Protein AF-A0A3P8H1A2-F1 (afdb_monomer)

Radius of gyration: 21.16 Å; Cα contacts (8 Å, |Δi|>4): 107; chains: 1; bounding box: 52×28×57 Å

Nearest PDB structures (foldseek):
  2pft-assembly1_A  TM=5.440E-01  e=2.231E-04  Mus musculus
  8e0n-assembly1_A  TM=2.131E-01  e=7.818E-01  synthetic construct
  1zs3-assembly1_H  TM=2.495E-01  e=2.073E+00  Lactococcus lactis

Mean predicted aligned error: 8.75 Å

Solvent-accessible surface area (backbone atoms only — not comparable to full-atom values): 9117 Å² total; per-residue (Å²): 132,59,71,65,59,54,54,58,67,44,42,63,60,49,49,53,49,50,74,71,37,37,89,88,39,55,69,63,40,51,54,49,52,51,48,46,51,54,51,42,54,51,34,63,76,66,71,48,64,66,69,58,49,55,49,44,50,53,50,48,55,52,38,51,54,39,50,53,50,49,48,52,51,48,49,61,71,32,56,69,58,54,56,60,71,58,52,51,52,50,62,66,63,70,52,96,68,64,93,80,55,58,66,62,56,59,52,70,70,43,79,51,46,69,68,55,54,50,51,50,51,50,54,40,54,51,35,58,68,41,41,93,85,34,78,80,29,56,64,24,52,50,51,51,52,51,51,52,54,50,53,54,50,32,56,48,57,31,73,74,111

Sequence (161 aa):
MSQIQAYRKTASEVESLIEQGPSQSLEGYLKVMERIQKAFVFFREHNVEEVELIRLQSLYDLGLKNLNREFEAILKQTFRPINMEHLLKLADSDRPQNDSAQDDNLRALEDASDHSLNNLQFIMEWMQQSRAFDPNSEGSRNCLVRYHDYRRDVVRQTLAK

Structure (mmCIF, N/CA/C/O backbone):
data_AF-A0A3P8H1A2-F1
#
_entry.id   AF-A0A3P8H1A2-F1
#
loop_
_atom_site.group_PDB
_atom_site.id
_atom_site.type_symbol
_atom_site.label_atom_id
_atom_site.label_alt_id
_atom_site.label_comp_id
_atom_site.label_asym_id
_atom_site.label_entity_id
_atom_site.label_seq_id
_atom_site.pdbx_PDB_ins_code
_atom_site.Cartn_x
_atom_site.Cartn_y
_atom_site.Cartn_z
_atom_site.occupancy
_atom_site.B_iso_or_equiv
_atom_site.auth_seq_id
_atom_site.auth_comp_id
_atom_site.auth_asym_id
_atom_site.auth_atom_id
_atom_site.pdbx_PDB_model_num
ATOM 1 N N . MET A 1 1 ? -18.376 15.944 25.559 1.00 49.72 1 MET A N 1
ATOM 2 C CA . MET A 1 1 ? -18.657 14.799 24.662 1.00 49.72 1 MET A CA 1
ATOM 3 C C . MET A 1 1 ? -17.704 13.676 25.022 1.00 49.72 1 MET A C 1
ATOM 5 O O . MET A 1 1 ? -16.527 13.969 25.192 1.00 49.72 1 MET A O 1
ATOM 9 N N . SER A 1 2 ? -18.181 12.440 25.209 1.00 68.19 2 SER A N 1
ATOM 10 C CA . SER A 1 2 ? -17.274 11.323 25.513 1.00 68.19 2 SER A CA 1
ATOM 11 C C . SER A 1 2 ? -16.444 10.974 24.271 1.00 68.19 2 SER A C 1
ATOM 13 O O . SER A 1 2 ? -16.939 11.077 23.147 1.00 68.19 2 SER A O 1
ATOM 15 N N . GLN A 1 3 ? -15.184 10.563 24.452 1.00 60.56 3 GLN A N 1
ATOM 16 C CA . GLN A 1 3 ? -14.322 10.125 23.342 1.00 60.56 3 GLN A CA 1
ATOM 17 C C . GLN A 1 3 ? -14.976 8.993 22.527 1.00 60.56 3 GLN A C 1
ATOM 19 O O . GLN A 1 3 ? -14.841 8.954 21.310 1.00 60.56 3 GLN A O 1
ATOM 24 N N . ILE A 1 4 ? -15.789 8.148 23.171 1.00 59.06 4 ILE A N 1
ATOM 25 C CA . ILE A 1 4 ? -16.561 7.065 22.541 1.00 59.06 4 ILE A CA 1
ATOM 26 C C . ILE A 1 4 ? -17.573 7.606 21.514 1.00 59.06 4 ILE A C 1
ATOM 28 O O . ILE A 1 4 ? -17.656 7.087 20.403 1.00 59.06 4 ILE A O 1
ATOM 32 N N . GLN A 1 5 ? -18.310 8.678 21.834 1.00 56.50 5 GLN A N 1
ATOM 33 C CA . GLN A 1 5 ? -19.245 9.301 20.882 1.00 56.50 5 GLN A CA 1
ATOM 34 C C . GLN A 1 5 ? -18.522 9.945 19.692 1.00 56.50 5 GLN A C 1
ATOM 36 O O . GLN A 1 5 ? -19.028 9.892 18.571 1.00 56.50 5 GLN A O 1
ATOM 41 N N . ALA A 1 6 ? -17.330 10.511 19.909 1.00 60.66 6 ALA A N 1
ATOM 42 C CA . ALA A 1 6 ? -16.504 11.033 18.823 1.00 60.66 6 ALA A CA 1
ATOM 43 C C . ALA A 1 6 ? -16.025 9.904 17.891 1.00 60.66 6 ALA A C 1
ATOM 45 O O . ALA A 1 6 ? -16.164 10.024 16.674 1.00 60.66 6 ALA A O 1
ATOM 46 N N . TYR A 1 7 ? -15.559 8.775 18.439 1.00 63.25 7 TYR A N 1
ATOM 47 C CA . TYR A 1 7 ? -15.168 7.608 17.638 1.00 63.25 7 TYR A CA 1
ATOM 48 C C . TYR A 1 7 ? -16.344 7.012 16.852 1.00 63.25 7 TYR A C 1
ATOM 50 O O . TYR A 1 7 ? -16.191 6.721 15.668 1.00 63.25 7 TYR A O 1
ATOM 58 N N . ARG A 1 8 ? -17.540 6.924 17.454 1.00 63.03 8 ARG A N 1
ATOM 59 C CA . ARG A 1 8 ? -18.751 6.448 16.761 1.00 63.03 8 ARG A CA 1
ATOM 60 C C . ARG A 1 8 ? -19.218 7.387 15.648 1.00 63.03 8 ARG A C 1
ATOM 62 O O . ARG A 1 8 ? -19.582 6.910 14.584 1.00 63.03 8 ARG A O 1
ATOM 69 N N . LYS A 1 9 ? -19.166 8.711 15.833 1.00 58.62 9 LYS A N 1
ATOM 70 C CA . LYS A 1 9 ? -19.532 9.662 14.763 1.00 58.62 9 LYS A CA 1
ATOM 71 C C . LYS A 1 9 ? -18.539 9.628 13.597 1.00 58.62 9 LYS A C 1
ATOM 73 O O . LYS A 1 9 ? -18.935 9.800 12.452 1.00 58.62 9 LYS A O 1
ATOM 78 N N . THR A 1 10 ? -17.272 9.342 13.888 1.00 64.50 10 THR A N 1
ATOM 79 C CA . THR A 1 10 ? -16.239 9.192 12.857 1.00 64.50 10 THR A CA 1
ATOM 80 C C . THR A 1 10 ? -16.318 7.841 12.128 1.00 64.50 10 THR A C 1
ATOM 82 O O . THR A 1 10 ? -15.725 7.679 11.069 1.00 64.50 10 THR A O 1
ATOM 85 N N . ALA A 1 11 ? -17.047 6.860 12.665 1.00 68.94 11 ALA A N 1
ATOM 86 C CA . ALA A 1 11 ? -17.106 5.508 12.117 1.00 68.94 11 ALA A CA 1
ATOM 87 C C . ALA A 1 11 ? -17.554 5.469 10.649 1.00 68.94 11 ALA A C 1
ATOM 89 O O . ALA A 1 11 ? -16.895 4.826 9.845 1.00 68.94 11 ALA A O 1
ATOM 90 N N . SER A 1 12 ? -18.621 6.192 10.298 1.00 70.44 12 SER A N 1
ATOM 91 C CA . SER A 1 12 ? -19.167 6.191 8.933 1.00 70.44 12 SER A CA 1
ATOM 92 C C . SER A 1 12 ? -18.240 6.880 7.923 1.00 70.44 12 SER A C 1
ATOM 94 O O . SER A 1 12 ? -18.097 6.417 6.795 1.00 70.44 12 SER A O 1
ATOM 96 N N . GLU A 1 13 ? -17.560 7.956 8.331 1.00 76.81 13 GLU A N 1
ATOM 97 C CA . GLU A 1 13 ? -16.556 8.623 7.491 1.00 76.81 13 GLU A CA 1
ATOM 98 C C . GLU A 1 13 ? -15.331 7.727 7.272 1.00 76.81 13 GLU A C 1
ATOM 100 O O . GLU A 1 13 ? -14.811 7.640 6.162 1.00 76.81 13 GLU A O 1
ATOM 105 N N . VAL A 1 14 ? -14.890 7.032 8.325 1.00 81.69 14 VAL A N 1
ATOM 106 C CA . VAL A 1 14 ? -13.779 6.074 8.267 1.00 81.69 14 VAL A CA 1
ATOM 107 C C . VAL A 1 14 ? -14.124 4.899 7.356 1.00 81.69 14 VAL A C 1
ATOM 109 O O . VAL A 1 14 ? -13.316 4.552 6.504 1.00 81.69 14 VAL A O 1
ATOM 112 N N . GLU A 1 15 ? -15.318 4.323 7.491 1.00 84.50 15 GLU A N 1
ATOM 113 C CA . GLU A 1 15 ? -15.804 3.233 6.635 1.00 84.50 15 GLU A CA 1
ATOM 114 C C . GLU A 1 15 ? -15.810 3.641 5.161 1.00 84.50 15 GLU A C 1
ATOM 116 O O . GLU A 1 15 ? -15.185 2.973 4.339 1.00 84.50 15 GLU A O 1
ATOM 121 N N . SER A 1 16 ? -16.407 4.794 4.846 1.00 86.31 16 SER A N 1
ATOM 122 C CA . SER A 1 16 ? -16.459 5.319 3.478 1.00 86.31 16 SER A CA 1
ATOM 123 C C . SER A 1 16 ? -15.064 5.530 2.876 1.00 86.31 16 SER A C 1
ATOM 125 O O . SER A 1 16 ? -14.822 5.169 1.725 1.00 86.31 16 SER A O 1
ATOM 127 N N . LEU A 1 17 ? -14.111 6.063 3.648 1.00 88.56 17 LEU A N 1
ATOM 128 C CA . LEU A 1 17 ? -12.734 6.258 3.177 1.00 88.56 17 LEU A CA 1
ATOM 129 C C . LEU A 1 17 ? -11.989 4.931 2.972 1.00 88.56 17 LEU A C 1
ATOM 131 O O . LEU A 1 17 ? -11.236 4.802 2.007 1.00 88.56 17 LEU A O 1
ATOM 135 N N . ILE A 1 18 ? -12.209 3.936 3.838 1.00 92.38 18 ILE A N 1
ATOM 136 C CA . ILE A 1 18 ? -11.632 2.595 3.666 1.00 92.38 18 ILE A CA 1
ATOM 137 C C . ILE A 1 18 ? -12.183 1.924 2.404 1.00 92.38 18 ILE A C 1
ATOM 139 O O . ILE A 1 18 ? -11.414 1.329 1.650 1.00 92.38 18 ILE A O 1
ATOM 143 N N . GLU A 1 19 ? -13.482 2.057 2.131 1.00 89.69 19 GLU A N 1
ATOM 144 C CA . GLU A 1 19 ? -14.123 1.510 0.930 1.00 89.69 19 GLU A CA 1
ATOM 145 C C . GLU A 1 19 ? -13.637 2.173 -0.366 1.00 89.69 19 GLU A C 1
ATOM 147 O O . GLU A 1 19 ? -13.436 1.482 -1.366 1.00 89.69 19 GLU A O 1
ATOM 152 N N . GLN A 1 20 ? -13.399 3.489 -0.348 1.00 90.81 20 GLN A N 1
ATOM 153 C CA . GLN A 1 20 ? -12.874 4.239 -1.498 1.00 90.81 20 GLN A CA 1
ATOM 154 C C . GLN A 1 20 ? -11.444 3.833 -1.881 1.00 90.81 20 GLN A C 1
ATOM 156 O O . GLN A 1 20 ? -11.065 3.931 -3.049 1.00 90.81 20 GLN A O 1
ATOM 161 N N . GLY A 1 21 ? -10.658 3.353 -0.916 1.00 92.75 21 GLY A N 1
ATOM 162 C CA . GLY A 1 21 ? -9.279 2.935 -1.138 1.00 92.75 21 GLY A CA 1
ATOM 163 C C . GLY A 1 21 ? -8.272 4.097 -1.199 1.00 92.75 21 GLY A C 1
ATOM 164 O O . GLY A 1 21 ? -8.636 5.274 -1.183 1.00 92.75 21 GLY A O 1
ATOM 165 N N . PRO A 1 22 ? -6.968 3.777 -1.249 1.00 94.50 22 PRO A N 1
ATOM 166 C CA . PRO A 1 22 ? -5.892 4.761 -1.114 1.00 94.50 22 PRO A CA 1
ATOM 167 C C . PRO A 1 22 ? -5.586 5.562 -2.389 1.00 94.50 22 PRO A C 1
ATOM 169 O O . PRO A 1 22 ? -4.856 6.546 -2.302 1.00 94.50 22 PRO A O 1
ATOM 172 N N . SER A 1 23 ? -6.132 5.192 -3.553 1.00 89.56 23 SER A N 1
ATOM 173 C CA . SER A 1 23 ? -5.720 5.761 -4.847 1.00 89.56 23 SER A CA 1
ATOM 174 C C . SER A 1 23 ? -5.989 7.269 -4.985 1.00 89.56 23 SER A C 1
ATOM 176 O O . SER A 1 23 ? -5.320 7.943 -5.760 1.00 89.56 23 SER A O 1
ATOM 178 N N . GLN A 1 24 ? -6.960 7.819 -4.243 1.00 86.81 24 GLN A N 1
ATOM 179 C CA . GLN A 1 24 ? -7.246 9.265 -4.229 1.00 86.81 24 GLN A CA 1
ATOM 180 C C . GLN A 1 24 ? -6.255 10.052 -3.363 1.00 86.81 24 GLN A C 1
ATOM 182 O O . GLN A 1 24 ? -5.913 11.193 -3.666 1.00 86.81 24 GLN A O 1
ATOM 187 N N . SER A 1 25 ? -5.821 9.464 -2.247 1.00 91.38 25 SER A N 1
ATOM 188 C CA . SER A 1 25 ? -4.864 10.072 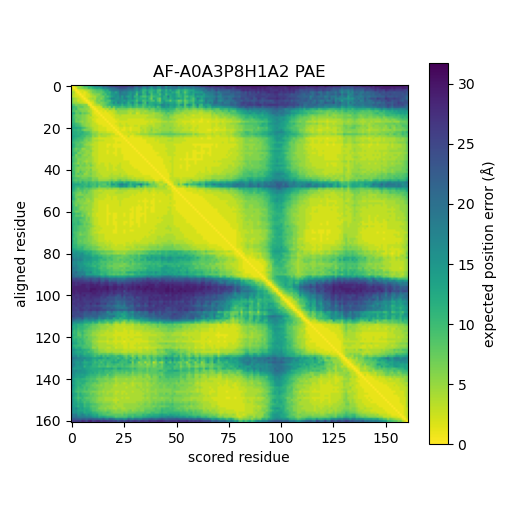-1.328 1.00 91.38 25 SER A CA 1
ATOM 189 C C . SER A 1 25 ? -4.285 9.003 -0.411 1.00 91.38 25 SER A C 1
ATOM 191 O O . SER A 1 25 ? -4.893 8.637 0.599 1.00 91.38 25 SER A O 1
ATOM 193 N N . LEU A 1 26 ? -3.079 8.533 -0.737 1.00 92.88 26 LEU A N 1
ATOM 194 C CA . LEU A 1 26 ? -2.369 7.558 0.086 1.00 92.88 26 LEU A CA 1
ATOM 195 C C . LEU A 1 26 ? -2.142 8.096 1.506 1.00 92.88 26 LEU A C 1
ATOM 197 O O . LEU A 1 26 ? -2.411 7.406 2.485 1.00 92.88 26 LEU A O 1
ATOM 201 N N . GLU A 1 27 ? -1.710 9.351 1.633 1.00 91.62 27 GLU A N 1
ATOM 202 C CA . GLU A 1 27 ? -1.486 9.985 2.935 1.00 91.62 27 GLU A CA 1
ATOM 203 C C . GLU A 1 27 ? -2.777 10.073 3.764 1.00 91.62 27 GLU A C 1
ATOM 205 O O . GLU A 1 27 ? -2.788 9.712 4.944 1.00 91.62 27 GLU A O 1
ATOM 210 N N . GLY A 1 28 ? -3.880 10.520 3.154 1.00 91.25 28 GLY A N 1
ATOM 211 C CA . GLY A 1 28 ? -5.181 10.589 3.818 1.00 91.25 28 GLY A CA 1
ATOM 212 C C . GLY A 1 28 ? -5.653 9.213 4.283 1.00 91.25 28 GLY A C 1
ATOM 213 O O . GLY A 1 28 ? -6.103 9.059 5.419 1.00 91.25 28 GLY A O 1
ATOM 214 N N . TYR A 1 29 ? -5.471 8.199 3.439 1.00 93.94 29 TYR A N 1
ATOM 215 C CA . TYR A 1 29 ? -5.825 6.821 3.748 1.00 93.94 29 TYR A CA 1
ATOM 216 C C . TYR A 1 29 ? -5.017 6.261 4.925 1.00 93.94 29 TYR A C 1
ATOM 218 O O . TYR A 1 29 ? -5.578 5.684 5.856 1.00 93.94 29 TYR A O 1
ATOM 226 N N . LEU A 1 30 ? -3.701 6.484 4.944 1.00 92.19 30 LEU A N 1
ATOM 227 C CA . LEU A 1 30 ? -2.836 6.017 6.028 1.00 92.19 30 LEU A CA 1
ATOM 228 C C . LEU A 1 30 ? -3.143 6.714 7.362 1.00 92.19 30 LEU A C 1
ATOM 230 O O . LEU A 1 30 ? -3.126 6.062 8.408 1.00 92.19 30 LEU A O 1
ATOM 234 N N . LYS A 1 31 ? -3.540 7.994 7.341 1.00 89.94 31 LYS A N 1
ATOM 235 C CA . LYS A 1 31 ? -4.061 8.688 8.535 1.00 89.94 31 LYS A CA 1
ATOM 236 C C . LYS A 1 31 ? -5.349 8.048 9.058 1.00 89.94 31 LYS A C 1
ATOM 238 O O . LYS A 1 31 ? -5.538 7.953 10.269 1.00 89.94 31 LYS A O 1
ATOM 243 N N . VAL A 1 32 ? -6.246 7.599 8.178 1.00 91.12 32 VAL A N 1
ATOM 244 C CA . VAL A 1 32 ? -7.465 6.872 8.581 1.00 91.12 32 VAL A CA 1
ATOM 245 C C . VAL A 1 32 ? -7.111 5.527 9.215 1.00 91.12 32 VAL A C 1
ATOM 247 O O . VAL A 1 32 ? -7.624 5.212 10.290 1.00 91.12 32 VAL A O 1
ATOM 250 N N . MET A 1 33 ? -6.185 4.779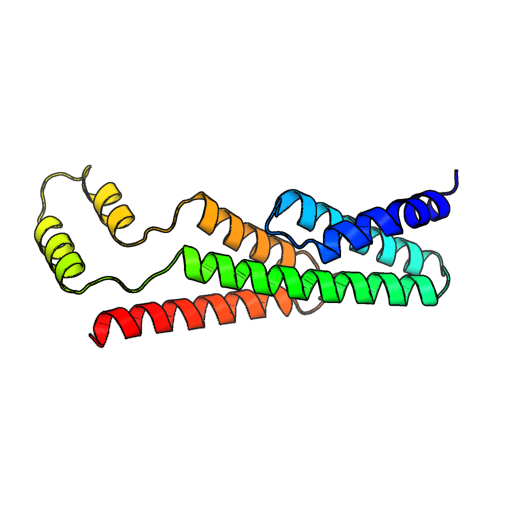 8.616 1.00 91.31 33 MET A N 1
ATOM 251 C CA . MET A 1 33 ? -5.701 3.510 9.168 1.00 91.31 33 MET A CA 1
ATOM 252 C C . MET A 1 33 ? -5.081 3.687 10.562 1.00 91.31 33 MET A C 1
ATOM 254 O O . MET A 1 33 ? -5.387 2.924 11.477 1.00 91.31 33 MET A O 1
ATOM 258 N N . GLU A 1 34 ? -4.277 4.732 10.767 1.00 88.81 34 GLU A N 1
ATOM 259 C CA . GLU A 1 34 ? -3.700 5.057 12.078 1.00 88.81 34 GLU A CA 1
ATOM 260 C C . GLU A 1 34 ? -4.789 5.388 13.120 1.00 88.81 34 GLU A C 1
ATOM 262 O O . GLU A 1 34 ? -4.701 4.995 14.287 1.00 88.81 34 GLU A O 1
ATOM 267 N N . ARG A 1 35 ? -5.861 6.080 12.713 1.00 88.38 35 ARG A N 1
ATOM 268 C CA . ARG A 1 35 ? -7.003 6.369 13.598 1.00 88.38 35 ARG A CA 1
ATOM 269 C C . ARG A 1 35 ? -7.745 5.100 14.006 1.00 88.38 35 ARG A C 1
ATOM 271 O O . ARG A 1 35 ? -8.106 4.992 15.176 1.00 88.38 35 ARG A O 1
ATOM 278 N N . ILE A 1 36 ? -7.939 4.150 13.087 1.00 89.50 36 ILE A N 1
ATOM 279 C CA . ILE A 1 36 ? -8.508 2.827 13.402 1.00 89.50 36 ILE A CA 1
ATOM 280 C C . ILE A 1 36 ? -7.627 2.123 14.437 1.00 89.50 36 ILE A C 1
ATOM 282 O O . ILE A 1 36 ? -8.141 1.617 15.436 1.00 89.50 36 ILE A O 1
ATOM 286 N N . GLN A 1 37 ? -6.302 2.166 14.258 1.00 87.88 37 GLN A N 1
ATOM 287 C CA . GLN A 1 37 ? -5.375 1.537 15.195 1.00 87.88 37 GLN A CA 1
ATOM 288 C C . GLN A 1 37 ? -5.469 2.123 16.604 1.00 87.88 37 GLN A C 1
ATOM 290 O O . GLN A 1 37 ? -5.606 1.388 17.584 1.00 87.88 37 GLN A O 1
ATOM 295 N N . LYS A 1 38 ? -5.444 3.456 16.704 1.00 86.62 38 LYS A N 1
ATOM 296 C CA . LYS A 1 38 ? -5.580 4.173 17.979 1.00 86.62 38 LYS A CA 1
ATOM 297 C C . LYS A 1 38 ? -6.927 3.891 18.647 1.00 86.62 38 LYS A C 1
ATOM 299 O O . LYS A 1 38 ? -6.962 3.663 19.854 1.00 86.62 38 LYS A O 1
ATOM 304 N N . ALA A 1 39 ? -8.015 3.862 17.873 1.00 86.19 39 ALA A N 1
ATOM 305 C CA . ALA A 1 39 ? -9.349 3.545 18.380 1.00 86.19 39 ALA A CA 1
ATOM 306 C C . ALA A 1 39 ? -9.413 2.130 18.970 1.00 86.19 39 ALA A C 1
ATOM 308 O O . ALA A 1 39 ? -9.970 1.935 20.047 1.00 86.19 39 ALA A O 1
ATOM 309 N N . PHE A 1 40 ? -8.798 1.155 18.300 1.00 86.56 40 PHE A N 1
ATOM 310 C CA . PHE A 1 40 ? -8.787 -0.231 18.754 1.00 86.56 40 PHE A CA 1
ATOM 311 C C . PHE A 1 40 ? -7.997 -0.418 20.047 1.00 86.56 40 PHE A C 1
ATOM 313 O O . PHE A 1 40 ? -8.496 -1.045 20.979 1.00 86.56 40 PHE A O 1
ATOM 320 N N . VAL A 1 41 ? -6.796 0.167 20.140 1.00 86.69 41 VAL A N 1
ATOM 321 C CA . VAL A 1 41 ? -6.000 0.141 21.379 1.00 86.69 41 VAL A CA 1
ATOM 322 C C . VAL A 1 41 ? -6.789 0.773 22.524 1.00 86.69 41 VAL A C 1
ATOM 324 O O . VAL A 1 41 ? -6.926 0.158 23.579 1.00 86.69 41 VAL A O 1
ATOM 327 N N . PHE A 1 42 ? -7.389 1.941 22.283 1.00 85.88 42 PHE A N 1
ATOM 328 C CA . PHE A 1 42 ? -8.198 2.642 23.274 1.00 85.88 42 PHE A CA 1
ATOM 329 C C . PHE A 1 42 ? -9.391 1.801 23.758 1.00 85.88 42 PHE A C 1
ATOM 331 O O . PHE A 1 42 ? -9.587 1.655 24.964 1.00 85.88 42 PHE A O 1
ATOM 338 N N . PHE A 1 43 ? -10.170 1.212 22.845 1.00 86.44 43 PHE A N 1
ATOM 339 C CA . PHE A 1 43 ? -11.320 0.371 23.199 1.00 86.44 43 PHE A CA 1
ATOM 340 C C . PHE A 1 43 ? -10.916 -0.898 23.945 1.00 86.44 43 PHE A C 1
ATOM 342 O O . PHE A 1 43 ? -11.585 -1.267 24.910 1.00 86.44 43 PHE A O 1
ATOM 349 N N . ARG A 1 44 ? -9.798 -1.519 23.558 1.00 86.12 44 ARG A N 1
ATOM 350 C CA . ARG A 1 44 ? -9.263 -2.704 24.230 1.00 86.12 44 ARG A CA 1
ATOM 351 C C . ARG A 1 44 ? -8.830 -2.389 25.662 1.00 86.12 44 ARG A C 1
ATOM 353 O O . ARG A 1 44 ? -9.151 -3.144 26.569 1.00 86.12 44 ARG A O 1
ATOM 360 N N . GLU A 1 45 ? -8.137 -1.272 25.878 1.00 88.44 45 GLU A N 1
ATOM 361 C CA . GLU A 1 45 ? -7.660 -0.857 27.208 1.00 88.44 45 GLU A CA 1
ATOM 362 C C . GLU A 1 45 ? -8.794 -0.442 28.156 1.00 88.44 45 GLU A C 1
ATOM 364 O O . GLU A 1 45 ? -8.672 -0.597 29.369 1.00 88.44 45 GLU A O 1
ATOM 369 N N . HIS A 1 46 ? -9.911 0.046 27.613 1.00 86.44 46 HIS A N 1
ATOM 370 C CA . HIS A 1 46 ? -11.065 0.503 28.394 1.00 86.44 46 HIS A CA 1
ATOM 371 C C . HIS A 1 46 ? -12.191 -0.538 28.496 1.00 86.44 46 HIS A C 1
ATOM 373 O O . HIS A 1 46 ? -13.271 -0.202 28.979 1.00 86.44 46 HIS A O 1
ATOM 379 N N . ASN A 1 47 ? -11.959 -1.785 28.062 1.00 82.12 47 ASN A N 1
ATOM 380 C CA . ASN A 1 47 ? -12.955 -2.867 28.050 1.00 82.12 47 ASN A CA 1
ATOM 381 C C . ASN A 1 47 ? -14.287 -2.453 27.387 1.00 82.12 47 ASN A C 1
ATOM 383 O O . ASN A 1 47 ? -15.371 -2.755 27.889 1.00 82.12 47 ASN A O 1
ATOM 387 N N . VAL A 1 48 ? -14.201 -1.714 26.275 1.00 80.12 48 VAL A N 1
ATOM 388 C CA . VAL A 1 48 ? -15.367 -1.335 25.461 1.00 80.12 48 VAL A CA 1
ATOM 389 C C . VAL A 1 48 ? -15.910 -2.571 24.730 1.00 80.12 48 VAL A C 1
ATOM 391 O O . VAL A 1 48 ? -15.163 -3.508 24.461 1.00 80.12 48 VAL A O 1
ATOM 394 N N . GLU A 1 49 ? -17.216 -2.564 24.429 1.00 81.06 49 GLU A N 1
ATOM 395 C CA . GLU A 1 49 ? -17.974 -3.653 23.792 1.00 81.06 49 GLU A CA 1
ATOM 396 C C . GLU A 1 49 ? -17.184 -4.404 22.699 1.00 81.06 49 GLU A C 1
ATOM 398 O O . GLU A 1 49 ? -16.688 -3.800 21.744 1.00 81.06 49 GLU A O 1
ATOM 403 N N . GLU A 1 50 ? -17.139 -5.738 22.795 1.00 85.12 50 GLU A N 1
ATOM 404 C CA . GLU A 1 50 ? -16.406 -6.626 21.874 1.00 85.12 50 GLU A CA 1
ATOM 405 C C . GLU A 1 50 ? -16.803 -6.421 20.400 1.00 85.12 50 GLU A C 1
ATOM 407 O O . GLU A 1 50 ? -15.963 -6.485 19.503 1.00 85.12 50 GLU A O 1
ATOM 412 N N . VAL A 1 51 ? -18.072 -6.082 20.147 1.00 86.31 51 VAL A N 1
ATOM 413 C CA . VAL A 1 51 ? -18.592 -5.804 18.800 1.00 86.31 51 VAL A CA 1
ATOM 414 C C . VAL A 1 51 ? -17.853 -4.655 18.101 1.00 86.31 51 VAL A C 1
ATOM 416 O O . VAL A 1 51 ? -17.611 -4.722 16.897 1.00 86.31 51 VAL A O 1
ATOM 419 N N . GLU A 1 52 ? -17.439 -3.619 18.837 1.00 83.50 52 GLU A N 1
ATOM 420 C CA . GLU A 1 52 ? -16.704 -2.486 18.262 1.00 83.50 52 GLU A CA 1
ATOM 421 C C . GLU A 1 52 ? -15.264 -2.873 17.921 1.00 83.50 52 GLU A C 1
ATOM 423 O O . GLU A 1 52 ? -14.736 -2.438 16.898 1.00 83.50 52 GLU A O 1
ATOM 428 N N . LEU A 1 53 ? -14.637 -3.729 18.735 1.00 86.06 53 LEU A N 1
ATOM 429 C CA . LEU A 1 53 ? -13.302 -4.258 18.450 1.00 86.06 53 LEU A CA 1
ATOM 430 C C . LEU A 1 53 ? -13.309 -5.130 17.190 1.00 86.06 53 LEU A C 1
ATOM 432 O O . LEU A 1 53 ? -12.462 -4.938 16.319 1.00 86.06 53 LEU A O 1
ATOM 436 N N . ILE A 1 54 ? -14.297 -6.022 17.050 1.00 89.00 54 ILE A N 1
ATOM 437 C CA . ILE A 1 54 ? -14.474 -6.860 15.852 1.00 89.00 54 ILE A CA 1
ATOM 438 C C . ILE A 1 54 ? -14.686 -5.991 14.605 1.00 89.00 54 ILE A C 1
ATOM 440 O O . ILE A 1 54 ? -14.108 -6.255 13.545 1.00 89.00 54 ILE A O 1
ATOM 444 N N . ARG A 1 55 ? -15.486 -4.926 14.723 1.00 87.44 55 ARG A N 1
ATOM 445 C CA . ARG A 1 55 ? -15.732 -3.990 13.620 1.00 87.44 55 ARG A CA 1
ATOM 446 C C . ARG A 1 55 ? -14.456 -3.261 13.196 1.00 87.44 55 ARG A C 1
ATOM 448 O O . ARG A 1 55 ? -14.142 -3.234 12.009 1.00 87.44 55 ARG A O 1
ATOM 455 N N . LEU A 1 56 ? -13.698 -2.710 14.147 1.00 88.31 56 LEU A N 1
ATOM 456 C CA . LEU A 1 56 ? -12.431 -2.025 13.863 1.00 88.31 56 LEU A CA 1
ATOM 457 C C . LEU A 1 56 ? -11.385 -2.969 13.258 1.00 88.31 56 LEU A C 1
ATOM 459 O O . LEU A 1 56 ? -10.688 -2.567 12.330 1.00 88.31 56 LEU A O 1
ATOM 463 N N . GLN A 1 57 ? -11.317 -4.220 13.725 1.00 88.31 57 GLN A N 1
ATOM 464 C CA . GLN A 1 57 ? -10.474 -5.257 13.125 1.00 88.31 57 GLN A CA 1
ATOM 465 C C . GLN A 1 57 ? -10.850 -5.520 11.666 1.00 88.31 57 GLN A C 1
ATOM 467 O O . GLN A 1 57 ? -9.991 -5.467 10.792 1.00 88.31 57 GLN A O 1
ATOM 472 N N . SER A 1 58 ? -12.141 -5.702 11.385 1.00 90.06 58 SER A N 1
ATOM 473 C CA . SER A 1 58 ? -12.627 -5.952 10.022 1.00 90.06 58 SER A CA 1
ATOM 474 C C . SER A 1 58 ? -12.301 -4.794 9.070 1.00 90.06 58 SER A C 1
ATOM 476 O O . SER A 1 58 ? -11.889 -5.015 7.929 1.00 90.06 58 SER A O 1
ATOM 478 N N . LEU A 1 59 ? -12.444 -3.549 9.541 1.00 91.31 59 LEU A N 1
ATOM 479 C CA . LEU A 1 59 ? -12.079 -2.361 8.763 1.00 91.31 59 LEU A CA 1
ATOM 480 C C . LEU A 1 59 ? -10.579 -2.266 8.524 1.00 91.31 59 LEU A C 1
ATOM 482 O O . LEU A 1 59 ? -10.157 -1.911 7.425 1.00 91.31 59 LEU A O 1
ATOM 486 N N . TYR A 1 60 ? -9.776 -2.605 9.529 1.00 90.00 60 TYR A N 1
ATOM 487 C CA . TYR A 1 60 ? -8.330 -2.628 9.392 1.00 90.00 60 TYR A CA 1
ATOM 488 C C . TYR A 1 60 ? -7.871 -3.679 8.368 1.00 90.00 60 TYR A C 1
ATOM 490 O O . TYR A 1 60 ? -7.055 -3.373 7.499 1.00 90.00 60 TYR A O 1
ATOM 498 N N . ASP A 1 61 ? -8.448 -4.881 8.394 1.00 89.88 61 ASP A N 1
ATOM 499 C CA . ASP A 1 61 ? -8.113 -5.961 7.458 1.00 89.88 61 ASP A CA 1
ATOM 500 C C . ASP A 1 61 ? -8.489 -5.605 6.009 1.00 89.88 61 ASP A C 1
ATOM 502 O O . ASP A 1 61 ? -7.700 -5.806 5.076 1.00 89.88 61 ASP A O 1
ATOM 506 N N . LEU A 1 62 ? -9.672 -5.010 5.805 1.00 92.38 62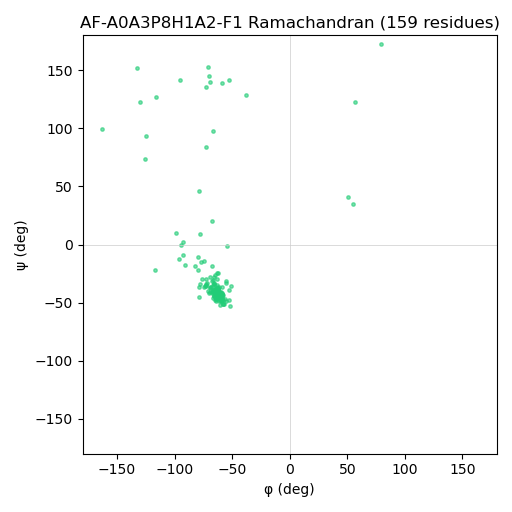 LEU A N 1
ATOM 507 C CA . LEU A 1 62 ? -10.062 -4.446 4.508 1.00 92.38 62 LEU A CA 1
ATOM 508 C C . LEU A 1 62 ? -9.088 -3.341 4.079 1.00 92.38 62 LEU A C 1
ATOM 510 O O . LEU A 1 62 ? -8.639 -3.299 2.930 1.00 92.38 62 LEU A O 1
ATOM 514 N N . GLY A 1 63 ? -8.713 -2.498 5.037 1.00 92.25 63 GLY A N 1
ATOM 515 C CA . GLY A 1 63 ? -7.732 -1.442 4.899 1.00 92.25 63 GLY A CA 1
ATOM 516 C C . GLY A 1 63 ? -6.400 -1.927 4.327 1.00 92.25 63 GLY A C 1
ATOM 517 O O . GLY A 1 63 ? -5.927 -1.422 3.304 1.00 92.25 63 GLY A O 1
ATOM 518 N N . LEU A 1 64 ? -5.839 -2.964 4.952 1.00 90.44 64 LEU A N 1
ATOM 519 C CA . LEU A 1 64 ? -4.615 -3.635 4.521 1.00 90.44 64 LEU A CA 1
ATOM 520 C C . LEU A 1 64 ? -4.757 -4.259 3.135 1.00 90.44 64 LEU A C 1
ATOM 522 O O . LEU A 1 64 ? -3.843 -4.160 2.313 1.00 90.44 64 LEU A O 1
ATOM 526 N N . LYS A 1 65 ? -5.888 -4.904 2.841 1.00 90.50 65 LYS A N 1
ATOM 527 C CA . LYS A 1 65 ? -6.134 -5.496 1.520 1.00 90.50 65 LYS A CA 1
ATOM 528 C C . LYS A 1 65 ? -6.089 -4.441 0.413 1.00 90.50 65 LYS A C 1
ATOM 530 O O . LYS A 1 65 ? -5.507 -4.694 -0.642 1.00 90.50 65 LYS A O 1
ATOM 535 N N . ASN A 1 66 ? -6.659 -3.265 0.655 1.00 93.81 66 ASN A N 1
ATOM 536 C CA . ASN A 1 66 ? -6.634 -2.155 -0.294 1.00 93.81 66 ASN A CA 1
ATOM 537 C C . ASN A 1 66 ? -5.226 -1.564 -0.460 1.00 93.81 66 ASN A C 1
ATOM 539 O O . ASN A 1 66 ? -4.809 -1.345 -1.594 1.00 93.81 66 ASN A O 1
ATOM 543 N N . LEU A 1 67 ? -4.450 -1.411 0.620 1.00 92.94 67 LEU A N 1
ATOM 544 C CA . LEU A 1 67 ? -3.042 -0.990 0.525 1.00 92.94 67 LEU A CA 1
ATOM 545 C C . LEU A 1 67 ? -2.186 -1.975 -0.276 1.00 92.94 67 LEU A C 1
ATOM 547 O O . LEU A 1 67 ? -1.368 -1.559 -1.089 1.00 92.94 67 LEU A O 1
ATOM 551 N N . ASN A 1 68 ? -2.392 -3.281 -0.091 1.00 90.31 68 ASN A N 1
ATOM 552 C CA . ASN A 1 68 ? -1.684 -4.300 -0.868 1.00 90.31 68 ASN A CA 1
ATOM 553 C C . ASN A 1 68 ? -1.996 -4.202 -2.371 1.00 90.31 68 ASN A C 1
ATOM 555 O O . ASN A 1 68 ? -1.098 -4.366 -3.195 1.00 90.31 68 ASN A O 1
ATOM 559 N N . ARG A 1 69 ? -3.258 -3.931 -2.729 1.00 92.56 69 ARG A N 1
ATOM 560 C CA . ARG A 1 69 ? -3.675 -3.726 -4.126 1.00 92.56 69 ARG A CA 1
ATOM 561 C C . ARG A 1 69 ? -3.067 -2.462 -4.722 1.00 92.56 69 ARG A C 1
ATOM 563 O O . ARG A 1 69 ? -2.603 -2.500 -5.855 1.00 92.56 69 ARG A O 1
ATOM 570 N N . GLU A 1 70 ? -3.054 -1.374 -3.961 1.00 94.31 70 GLU A N 1
ATOM 571 C CA . GLU A 1 70 ? -2.442 -0.114 -4.382 1.00 94.31 70 GLU A CA 1
ATOM 572 C C . GLU A 1 70 ? -0.939 -0.273 -4.593 1.00 94.31 70 GLU A C 1
ATOM 574 O O . GLU A 1 70 ? -0.421 0.124 -5.629 1.00 94.31 70 GLU A O 1
ATOM 579 N N . PHE A 1 71 ? -0.248 -0.941 -3.666 1.00 93.94 71 PHE A N 1
ATOM 580 C CA . PHE A 1 71 ? 1.170 -1.251 -3.808 1.00 93.94 71 PHE A CA 1
ATOM 581 C C . PHE A 1 71 ? 1.443 -2.003 -5.116 1.00 93.94 71 PHE A C 1
ATOM 583 O O . PHE A 1 71 ? 2.305 -1.607 -5.894 1.00 93.94 71 PHE A O 1
ATOM 590 N N . GLU A 1 72 ? 0.661 -3.046 -5.412 1.00 92.69 72 GLU A N 1
ATOM 591 C CA . GLU A 1 72 ? 0.770 -3.790 -6.670 1.00 92.69 72 GLU A CA 1
ATOM 592 C C . GLU A 1 72 ? 0.473 -2.922 -7.907 1.00 92.69 72 GLU A C 1
ATOM 594 O O . GLU A 1 72 ? 1.152 -3.050 -8.928 1.00 92.69 72 GLU A O 1
ATOM 599 N N . ALA A 1 73 ? -0.520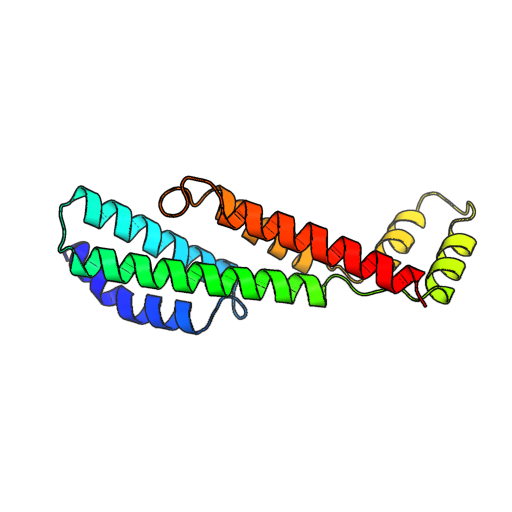 -2.033 -7.833 1.00 92.56 73 ALA A N 1
ATOM 600 C CA . ALA A 1 73 ? -0.841 -1.109 -8.917 1.00 92.56 73 ALA A CA 1
ATOM 601 C C . ALA A 1 73 ? 0.313 -0.134 -9.186 1.00 92.56 73 ALA A C 1
ATOM 603 O O . ALA A 1 73 ? 0.708 0.031 -10.343 1.00 92.56 73 ALA A O 1
ATOM 604 N N . ILE A 1 74 ? 0.905 0.434 -8.131 1.00 92.56 74 ILE A N 1
ATOM 605 C CA . ILE A 1 74 ? 2.059 1.326 -8.240 1.00 92.56 74 ILE A CA 1
ATOM 606 C C . ILE A 1 74 ? 3.244 0.569 -8.845 1.00 92.56 74 ILE A C 1
ATOM 608 O O . ILE A 1 74 ? 3.842 1.072 -9.791 1.00 92.56 74 ILE A O 1
ATOM 612 N N . LEU A 1 75 ? 3.548 -0.663 -8.407 1.00 91.56 75 LEU A N 1
ATOM 613 C CA . LEU A 1 75 ? 4.607 -1.484 -9.021 1.00 91.56 75 LEU A CA 1
ATOM 614 C C . LEU A 1 75 ? 4.425 -1.622 -10.536 1.00 91.56 75 LEU A C 1
ATOM 616 O O . LEU A 1 75 ? 5.374 -1.411 -11.290 1.00 91.56 75 LEU A O 1
ATOM 620 N N . LYS A 1 76 ? 3.203 -1.940 -10.983 1.00 89.81 76 LYS A N 1
ATOM 621 C CA . LYS A 1 76 ? 2.881 -2.118 -12.407 1.00 89.81 76 LYS A CA 1
ATOM 622 C C . LYS A 1 76 ? 2.995 -0.837 -13.222 1.00 89.81 76 LYS A C 1
ATOM 624 O O . LYS A 1 76 ? 3.349 -0.884 -14.398 1.00 89.81 76 LYS A O 1
ATOM 629 N N . GLN A 1 77 ? 2.674 0.297 -12.613 1.00 87.44 77 GLN A N 1
ATOM 630 C CA . GLN A 1 77 ? 2.819 1.602 -13.248 1.00 87.44 77 GLN A CA 1
ATOM 631 C C . GLN A 1 77 ? 4.284 2.042 -13.310 1.00 87.44 77 GLN A C 1
ATOM 633 O O . GLN A 1 77 ? 4.685 2.614 -14.319 1.00 87.44 77 GLN A O 1
ATOM 638 N N . THR A 1 78 ? 5.055 1.719 -12.268 1.00 86.88 78 THR A N 1
ATOM 639 C CA . THR A 1 78 ? 6.440 2.162 -12.054 1.00 86.88 78 THR A CA 1
ATOM 640 C C . THR A 1 78 ? 7.431 1.361 -12.892 1.00 86.88 78 THR A C 1
ATOM 642 O O . THR A 1 78 ? 8.314 1.941 -13.513 1.00 86.88 78 THR A O 1
ATOM 645 N N . PHE A 1 79 ? 7.294 0.030 -12.934 1.00 87.25 79 PHE A N 1
ATOM 646 C CA . PHE A 1 79 ? 8.257 -0.838 -13.613 1.00 87.25 79 PHE A CA 1
ATOM 647 C C . PHE A 1 79 ? 7.620 -1.577 -14.783 1.00 87.25 79 PHE A C 1
ATOM 649 O O . PHE A 1 79 ? 6.611 -2.280 -14.640 1.00 87.25 79 PHE A O 1
ATOM 656 N N . ARG A 1 80 ? 8.263 -1.453 -15.944 1.00 85.06 80 ARG A N 1
ATOM 657 C CA . ARG A 1 80 ? 7.864 -2.096 -17.195 1.00 85.06 80 ARG A CA 1
ATOM 658 C C . ARG A 1 80 ? 9.077 -2.750 -17.856 1.00 85.06 80 ARG A C 1
ATOM 660 O O . ARG A 1 80 ? 10.194 -2.277 -17.654 1.00 85.06 80 ARG A O 1
ATOM 667 N N . PRO A 1 81 ? 8.880 -3.825 -18.637 1.00 84.94 81 PRO A N 1
ATOM 668 C CA . PRO A 1 81 ? 9.958 -4.398 -19.428 1.00 84.94 81 PRO A CA 1
ATOM 669 C C . PRO A 1 81 ? 10.520 -3.364 -20.403 1.00 84.94 81 PRO A C 1
ATOM 671 O O . PRO A 1 81 ? 9.764 -2.623 -21.034 1.00 84.94 81 PRO A O 1
ATOM 674 N N . ILE A 1 82 ? 11.839 -3.349 -20.544 1.00 82.62 82 ILE A N 1
ATOM 675 C CA . ILE A 1 82 ? 12.554 -2.430 -21.428 1.00 82.62 82 ILE A CA 1
ATOM 676 C C . ILE A 1 82 ? 12.801 -3.160 -22.748 1.00 82.62 82 ILE A C 1
ATOM 678 O O . ILE A 1 82 ? 13.074 -4.356 -22.765 1.00 82.62 82 ILE A O 1
ATOM 682 N N . ASN A 1 83 ? 12.683 -2.462 -23.874 1.00 83.06 83 ASN A N 1
ATOM 683 C CA . ASN A 1 83 ? 13.020 -3.046 -25.171 1.00 83.06 83 ASN A CA 1
ATOM 684 C C . ASN A 1 83 ? 14.551 -3.185 -25.312 1.00 83.06 83 ASN A C 1
ATOM 686 O O . ASN A 1 83 ? 15.281 -2.234 -25.029 1.00 83.06 83 ASN A O 1
ATOM 690 N N . MET A 1 84 ? 15.026 -4.332 -25.809 1.00 81.69 84 MET A N 1
ATOM 691 C CA . MET A 1 84 ? 16.440 -4.597 -26.090 1.00 81.69 84 MET A CA 1
ATOM 692 C C . MET A 1 84 ? 17.090 -3.527 -26.982 1.00 81.69 84 MET A C 1
ATOM 694 O O . MET A 1 84 ? 18.213 -3.121 -26.708 1.00 81.69 84 MET A O 1
ATOM 698 N N . GLU A 1 85 ? 16.394 -3.005 -27.998 1.00 83.69 85 GLU A N 1
ATOM 699 C CA . GLU A 1 85 ? 16.938 -1.928 -28.843 1.00 83.69 85 GLU A CA 1
ATOM 700 C C . GLU A 1 85 ? 17.218 -0.653 -28.029 1.00 83.69 85 GLU A C 1
ATOM 702 O O . GLU A 1 85 ? 18.221 0.025 -28.245 1.00 83.69 85 GLU A O 1
ATOM 707 N N . HIS A 1 86 ? 16.350 -0.335 -27.064 1.00 80.31 86 HIS A N 1
ATOM 708 C CA . HIS A 1 86 ? 16.541 0.816 -26.184 1.00 80.31 86 HIS A CA 1
ATOM 709 C C . HIS A 1 86 ? 17.714 0.583 -25.223 1.00 80.31 86 HIS A C 1
ATOM 711 O O . HIS A 1 86 ? 18.548 1.470 -25.065 1.00 80.31 86 HIS A O 1
ATOM 717 N N . LEU A 1 87 ? 17.841 -0.627 -24.665 1.00 80.44 87 LEU A N 1
ATOM 718 C CA . LEU A 1 87 ? 18.991 -1.009 -23.837 1.00 80.44 87 LEU A CA 1
ATOM 719 C C . LEU A 1 87 ? 20.318 -0.914 -24.595 1.00 80.44 87 LEU A C 1
ATOM 721 O O . LEU A 1 87 ? 21.294 -0.416 -24.044 1.00 80.44 87 LEU A O 1
ATOM 725 N N . LEU A 1 88 ? 20.354 -1.360 -25.853 1.00 82.75 88 LEU A N 1
ATOM 726 C CA . LEU A 1 88 ? 21.544 -1.262 -26.699 1.00 82.75 88 LEU A CA 1
ATOM 727 C C . LEU A 1 88 ? 21.920 0.201 -26.960 1.00 82.75 88 LEU A C 1
ATOM 729 O O . LEU A 1 88 ? 23.077 0.566 -26.782 1.00 82.75 88 LEU A O 1
ATOM 733 N N . LYS A 1 89 ? 20.943 1.062 -27.286 1.00 82.25 89 LYS A N 1
ATOM 734 C CA . LYS A 1 89 ? 21.176 2.510 -27.447 1.00 82.25 89 LYS A CA 1
ATOM 735 C C . LYS A 1 89 ? 21.741 3.148 -26.181 1.00 82.25 89 LYS A C 1
ATOM 737 O O . LYS A 1 89 ? 22.662 3.955 -26.282 1.00 82.25 89 LYS A O 1
ATOM 742 N N . LEU A 1 90 ? 21.214 2.789 -25.010 1.00 76.88 90 LEU A N 1
ATOM 743 C CA . LEU A 1 90 ? 21.727 3.273 -23.728 1.00 76.88 90 LEU A CA 1
ATOM 744 C C . LEU A 1 90 ? 23.164 2.789 -23.502 1.00 76.88 90 LEU A C 1
ATOM 746 O O . LEU A 1 90 ? 24.031 3.606 -23.219 1.00 76.88 90 LEU A O 1
ATOM 750 N N . ALA A 1 91 ? 23.444 1.501 -23.722 1.00 79.56 91 ALA A N 1
ATOM 751 C CA . ALA A 1 91 ? 24.785 0.931 -23.569 1.00 79.56 91 ALA A CA 1
ATOM 752 C C . ALA A 1 91 ? 25.819 1.555 -24.525 1.00 79.56 91 ALA A C 1
ATOM 754 O O . ALA A 1 91 ? 26.975 1.754 -24.154 1.00 79.56 91 ALA A O 1
ATOM 755 N N . ASP A 1 92 ? 25.409 1.891 -25.749 1.00 79.62 92 ASP A N 1
ATOM 756 C CA . ASP A 1 92 ? 26.257 2.596 -26.711 1.00 79.62 92 ASP A CA 1
ATOM 757 C C . ASP A 1 92 ? 26.465 4.076 -26.342 1.00 79.62 92 ASP A C 1
ATOM 759 O O . ASP A 1 92 ? 27.525 4.630 -26.644 1.00 79.62 92 ASP A O 1
ATOM 763 N N . SER A 1 93 ? 25.488 4.694 -25.664 1.00 68.94 93 SER A N 1
ATOM 764 C CA . SER A 1 93 ? 25.539 6.083 -25.172 1.00 68.94 93 SER A CA 1
ATOM 765 C C . SER A 1 93 ? 26.338 6.238 -23.873 1.00 68.94 93 SER A C 1
ATOM 767 O O . SER A 1 93 ? 26.841 7.322 -23.604 1.00 68.94 93 SER A O 1
ATOM 769 N N . ASP A 1 94 ? 26.507 5.162 -23.100 1.00 61.62 94 ASP A N 1
ATOM 770 C CA . ASP A 1 94 ? 27.274 5.118 -21.841 1.00 61.62 94 ASP A CA 1
ATOM 771 C C . ASP A 1 94 ? 28.804 5.048 -22.070 1.00 61.62 94 ASP A C 1
ATOM 773 O O . ASP A 1 94 ? 29.600 4.838 -21.151 1.00 61.62 94 ASP A O 1
ATOM 777 N N . ARG A 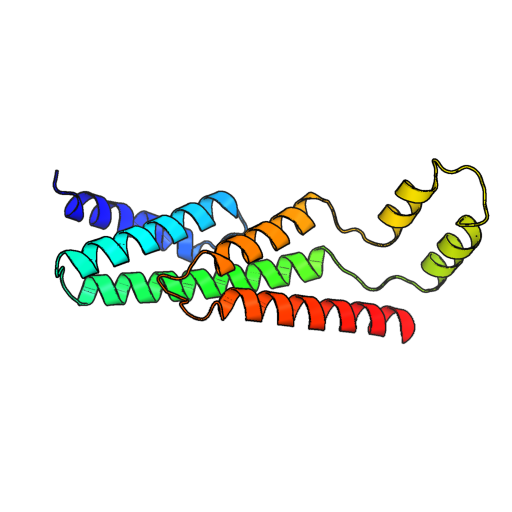1 95 ? 29.254 5.224 -23.323 1.00 58.56 95 ARG A N 1
ATOM 778 C CA . ARG A 1 95 ? 30.670 5.451 -23.648 1.00 58.56 95 ARG A CA 1
ATOM 779 C C . ARG A 1 95 ? 31.076 6.841 -23.140 1.00 58.56 95 ARG A C 1
ATOM 781 O O . ARG A 1 95 ? 30.307 7.783 -23.291 1.00 58.56 95 ARG A O 1
ATOM 788 N N . PRO A 1 96 ? 32.279 7.005 -22.564 1.00 53.22 96 PRO A N 1
ATOM 789 C CA . PRO A 1 96 ? 32.588 8.116 -21.672 1.00 53.22 96 PRO A CA 1
ATOM 790 C C . PRO A 1 96 ? 32.570 9.457 -22.412 1.00 53.22 96 PRO A C 1
ATOM 792 O O . PRO A 1 96 ? 33.551 9.858 -23.039 1.00 53.22 96 PRO A O 1
ATOM 795 N N . GLN A 1 97 ? 31.451 10.167 -22.311 1.00 54.41 97 GLN A N 1
ATOM 796 C CA . GLN A 1 97 ? 31.344 11.587 -22.607 1.00 54.41 97 GLN A CA 1
ATOM 797 C C . GLN A 1 97 ? 30.777 12.293 -21.377 1.00 54.41 97 GLN A C 1
ATOM 799 O O . GLN A 1 97 ? 29.571 12.411 -21.222 1.00 54.41 97 GLN A O 1
ATOM 804 N N . ASN A 1 98 ? 31.708 12.784 -20.552 1.00 51.59 98 ASN A N 1
ATOM 805 C CA . ASN A 1 98 ? 31.544 13.730 -19.447 1.00 51.59 98 ASN A CA 1
ATOM 806 C C . ASN A 1 98 ? 30.540 13.334 -18.343 1.00 51.59 98 ASN A C 1
ATOM 808 O O . ASN A 1 98 ? 29.341 13.194 -18.564 1.00 51.59 98 ASN A O 1
ATOM 812 N N . ASP A 1 99 ? 31.054 13.281 -17.114 1.00 55.31 99 ASP A N 1
ATOM 813 C CA . ASP A 1 99 ? 30.434 12.787 -15.871 1.00 55.31 99 ASP A CA 1
ATOM 814 C C . ASP A 1 99 ? 29.071 13.407 -15.469 1.00 55.31 99 ASP A C 1
ATOM 816 O O . ASP A 1 99 ? 28.485 13.011 -14.466 1.00 55.31 99 ASP A O 1
ATOM 820 N N . SER A 1 100 ? 28.530 14.371 -16.224 1.00 55.94 100 SER A N 1
ATOM 821 C CA . SER A 1 100 ? 27.237 15.017 -15.957 1.00 55.94 100 SER A CA 1
ATOM 822 C C . SER A 1 100 ? 26.046 14.434 -16.733 1.00 55.94 100 SER A C 1
ATOM 824 O O . SER A 1 100 ? 24.915 14.762 -16.396 1.00 55.94 100 SER A O 1
ATOM 826 N N . ALA A 1 101 ? 26.261 13.595 -17.756 1.00 53.44 101 ALA A N 1
ATOM 827 C CA . ALA A 1 101 ? 25.182 12.992 -18.562 1.00 53.44 101 ALA A CA 1
ATOM 828 C C . ALA A 1 101 ? 24.710 11.612 -18.053 1.00 53.44 101 ALA A C 1
ATOM 830 O O . ALA A 1 101 ? 23.720 11.061 -18.535 1.00 53.44 101 ALA A O 1
ATOM 831 N N . GLN A 1 102 ? 25.420 11.038 -17.081 1.00 50.56 102 GLN A N 1
ATOM 832 C CA . GLN A 1 102 ? 25.221 9.656 -16.640 1.00 50.56 102 GLN A CA 1
ATOM 833 C C . GLN A 1 102 ? 23.966 9.476 -15.764 1.00 50.56 102 GLN A C 1
ATOM 835 O O . GLN A 1 102 ? 23.318 8.431 -15.814 1.00 50.56 102 GLN A O 1
ATOM 840 N N . ASP A 1 103 ? 23.574 10.518 -15.024 1.00 51.75 103 ASP A N 1
ATOM 841 C CA . ASP A 1 103 ? 22.389 10.514 -14.152 1.00 51.75 103 ASP A CA 1
ATOM 842 C C . ASP A 1 103 ? 21.073 10.566 -14.960 1.00 51.75 103 ASP A C 1
ATOM 844 O O . ASP A 1 103 ? 20.093 9.894 -14.634 1.00 51.75 103 ASP A O 1
ATOM 848 N N . ASP A 1 104 ? 21.069 11.279 -16.094 1.00 55.25 104 ASP A N 1
ATOM 849 C CA . ASP A 1 104 ? 19.913 11.351 -17.000 1.00 55.25 104 ASP A CA 1
ATOM 850 C C . ASP A 1 104 ? 19.692 10.038 -17.778 1.00 55.25 104 ASP A C 1
ATOM 852 O O . ASP A 1 104 ? 18.548 9.639 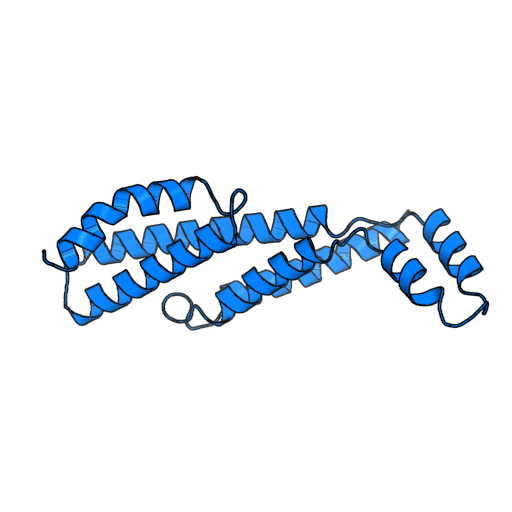-18.009 1.00 55.25 104 ASP A O 1
ATOM 856 N N . ASN A 1 105 ? 20.761 9.309 -18.124 1.00 52.94 105 ASN A N 1
ATOM 857 C CA . ASN A 1 105 ? 20.662 8.008 -18.801 1.00 52.94 105 ASN A CA 1
ATOM 858 C C . ASN A 1 105 ? 20.161 6.885 -17.872 1.00 52.94 105 ASN A C 1
ATOM 860 O O . ASN A 1 105 ? 19.423 6.007 -18.319 1.00 52.94 105 ASN A O 1
ATOM 864 N N . LEU A 1 106 ? 20.504 6.918 -16.578 1.00 51.31 106 LEU A N 1
ATOM 865 C CA . LEU A 1 106 ? 19.967 5.977 -15.582 1.00 51.31 106 LEU A CA 1
ATOM 866 C C . LEU A 1 106 ? 18.471 6.206 -15.331 1.00 51.31 106 LEU A C 1
ATOM 868 O O . LEU A 1 106 ? 17.714 5.242 -15.206 1.00 51.31 106 LEU A O 1
ATOM 872 N N . ARG A 1 107 ? 18.025 7.469 -15.342 1.00 52.81 107 ARG A N 1
ATOM 873 C CA . ARG A 1 107 ? 16.599 7.838 -15.300 1.00 52.81 107 ARG A CA 1
ATOM 874 C C . ARG A 1 107 ? 15.825 7.390 -16.542 1.00 52.81 107 ARG A C 1
ATOM 876 O O . ARG A 1 107 ? 14.633 7.138 -16.443 1.00 52.81 107 ARG A O 1
ATOM 883 N N . ALA A 1 108 ? 16.481 7.239 -17.693 1.00 57.31 108 ALA A N 1
ATOM 884 C CA . ALA A 1 108 ? 15.851 6.744 -18.921 1.00 57.31 108 ALA A CA 1
ATOM 885 C C . ALA A 1 108 ? 15.583 5.223 -18.917 1.00 57.31 108 ALA A C 1
ATOM 887 O O . ALA A 1 108 ? 14.840 4.724 -19.767 1.00 57.31 108 ALA A O 1
ATOM 888 N N . LEU A 1 109 ? 16.187 4.480 -17.981 1.00 60.75 109 LEU A N 1
ATOM 889 C CA . LEU A 1 109 ? 16.028 3.029 -17.866 1.00 60.75 109 LEU A CA 1
ATOM 890 C C . LEU A 1 109 ? 14.693 2.644 -17.208 1.00 60.75 109 LEU A C 1
ATOM 892 O O . LEU A 1 109 ? 14.098 1.626 -17.555 1.00 60.75 109 LEU A O 1
ATOM 896 N N . GLU A 1 110 ? 14.208 3.453 -16.270 1.00 62.75 110 GLU A N 1
ATOM 897 C CA . GLU A 1 110 ? 12.970 3.203 -15.540 1.00 62.75 110 GLU A CA 1
ATOM 898 C C . GLU A 1 110 ? 12.100 4.469 -15.577 1.00 62.75 110 GLU A C 1
ATOM 900 O O . GLU A 1 110 ? 12.498 5.497 -15.045 1.00 62.75 110 GLU A O 1
ATOM 905 N N . ASP A 1 111 ? 10.860 4.383 -16.083 1.00 62.22 111 ASP A N 1
ATOM 906 C CA . ASP A 1 111 ? 9.829 5.442 -15.944 1.00 62.22 111 ASP A CA 1
ATOM 907 C C . ASP A 1 111 ? 9.353 5.609 -14.477 1.00 62.22 111 ASP A C 1
ATOM 909 O O . ASP A 1 111 ? 8.261 6.112 -14.182 1.00 62.22 111 ASP A O 1
ATOM 913 N N . ALA A 1 112 ? 10.160 5.140 -13.526 1.00 65.56 112 ALA A N 1
ATOM 914 C CA . ALA A 1 112 ? 9.904 5.161 -12.108 1.00 65.56 112 ALA A CA 1
ATOM 915 C C . ALA A 1 112 ? 10.044 6.593 -11.589 1.00 65.56 112 ALA A C 1
ATOM 917 O O . ALA A 1 112 ? 11.085 6.994 -11.080 1.00 65.56 112 ALA A O 1
ATOM 918 N N . SER A 1 113 ? 8.975 7.378 -11.724 1.00 76.75 113 SER A N 1
ATOM 919 C CA . SER A 1 113 ? 8.915 8.707 -11.111 1.00 76.75 113 SER A CA 1
ATOM 920 C C . SER A 1 113 ? 9.242 8.636 -9.614 1.00 76.75 113 SER A C 1
ATOM 922 O O . SER A 1 113 ? 8.754 7.740 -8.913 1.00 76.75 113 SER A O 1
ATOM 924 N N . ASP A 1 114 ? 9.979 9.631 -9.107 1.00 79.88 114 ASP A N 1
ATOM 925 C CA . ASP A 1 114 ? 10.301 9.756 -7.676 1.00 79.88 114 ASP A CA 1
ATOM 926 C C . ASP A 1 114 ? 9.039 9.647 -6.807 1.00 79.88 114 ASP A C 1
ATOM 928 O O . ASP A 1 114 ? 9.046 9.030 -5.747 1.00 79.88 114 ASP A O 1
ATOM 932 N N . HIS A 1 115 ? 7.909 10.175 -7.287 1.00 84.62 115 HIS A N 1
ATOM 933 C CA . HIS A 1 115 ? 6.622 10.076 -6.602 1.00 84.62 115 HIS A CA 1
ATOM 934 C C . HIS A 1 115 ? 6.152 8.627 -6.395 1.00 84.62 115 HIS A C 1
ATOM 936 O O . HIS A 1 115 ? 5.689 8.278 -5.310 1.00 84.62 115 HIS A O 1
ATOM 942 N N . SER A 1 116 ? 6.282 7.771 -7.409 1.00 87.44 116 SER A N 1
ATOM 943 C CA . SER A 1 116 ? 5.832 6.378 -7.316 1.00 87.44 116 SER A CA 1
ATOM 944 C C . SER A 1 116 ? 6.732 5.562 -6.388 1.00 87.44 116 SER A C 1
ATOM 946 O O . SER A 1 116 ? 6.232 4.794 -5.565 1.00 87.44 116 SER A O 1
ATOM 948 N N . LEU A 1 117 ? 8.049 5.785 -6.454 1.00 88.12 117 LEU A N 1
ATOM 949 C CA . LEU A 1 117 ? 9.015 5.177 -5.535 1.00 88.12 117 LEU A CA 1
ATOM 950 C C . LEU A 1 117 ? 8.773 5.619 -4.087 1.00 88.12 117 LEU A C 1
ATOM 952 O O . LEU A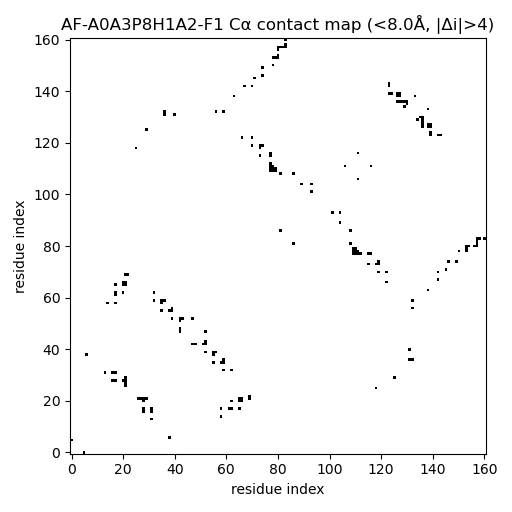 1 117 ? 8.722 4.776 -3.191 1.00 88.12 117 LEU A O 1
ATOM 956 N N . ASN A 1 118 ? 8.519 6.912 -3.873 1.00 90.25 118 ASN A N 1
ATOM 957 C CA . ASN A 1 118 ? 8.172 7.456 -2.563 1.00 90.25 118 ASN A CA 1
ATOM 958 C C . ASN A 1 118 ? 6.881 6.833 -2.015 1.00 90.25 118 ASN A C 1
ATOM 960 O O . ASN A 1 118 ? 6.831 6.471 -0.844 1.00 90.25 118 ASN A O 1
ATOM 964 N N . ASN A 1 119 ? 5.850 6.642 -2.846 1.00 91.75 119 ASN A N 1
ATOM 965 C CA . ASN A 1 119 ? 4.608 5.997 -2.413 1.00 91.75 119 ASN A CA 1
ATOM 966 C C . ASN A 1 119 ? 4.823 4.522 -2.031 1.00 91.75 119 ASN A C 1
ATOM 968 O O . ASN A 1 119 ? 4.296 4.074 -1.011 1.00 91.75 119 ASN A O 1
ATOM 972 N N . LEU A 1 120 ? 5.618 3.767 -2.804 1.00 92.25 120 LEU A N 1
ATOM 973 C CA . LEU A 1 120 ? 5.989 2.387 -2.455 1.00 92.25 120 LEU A CA 1
ATOM 974 C C . LEU A 1 120 ? 6.727 2.343 -1.112 1.00 92.25 120 LEU A C 1
ATOM 976 O O . LEU A 1 120 ? 6.379 1.536 -0.247 1.00 92.25 120 LEU A O 1
ATOM 980 N N . GLN A 1 121 ? 7.717 3.220 -0.926 1.00 91.06 121 GLN A N 1
ATOM 981 C CA . GLN A 1 121 ? 8.466 3.332 0.322 1.00 91.06 121 GLN A CA 1
ATOM 982 C C . GLN A 1 121 ? 7.541 3.664 1.494 1.00 91.06 121 GLN A C 1
ATOM 984 O O . GLN A 1 121 ? 7.574 2.976 2.512 1.00 91.06 121 GLN A O 1
ATOM 989 N N . PHE A 1 122 ? 6.658 4.646 1.324 1.00 90.88 122 PHE A N 1
ATOM 990 C CA . PHE A 1 122 ? 5.753 5.089 2.375 1.00 90.88 122 PHE A CA 1
ATOM 991 C C . PHE A 1 122 ? 4.789 3.982 2.822 1.00 90.88 122 PHE A C 1
ATOM 993 O O . PHE A 1 122 ? 4.591 3.782 4.021 1.00 90.88 122 PHE A O 1
ATOM 1000 N N . ILE A 1 123 ? 4.249 3.195 1.881 1.00 92.06 123 ILE A N 1
ATOM 1001 C CA . ILE A 1 123 ? 3.419 2.023 2.205 1.00 92.06 123 ILE A CA 1
ATOM 1002 C C . ILE A 1 123 ? 4.224 0.990 3.008 1.00 92.06 123 ILE A C 1
ATOM 1004 O O . ILE A 1 123 ? 3.729 0.476 4.014 1.00 92.06 123 ILE A O 1
ATOM 1008 N N . MET A 1 124 ? 5.455 0.678 2.588 1.00 88.69 124 MET A N 1
ATOM 1009 C CA . MET A 1 124 ? 6.300 -0.313 3.267 1.00 88.69 124 MET A CA 1
ATOM 1010 C C . MET A 1 124 ? 6.673 0.118 4.688 1.00 88.69 124 MET A C 1
ATOM 1012 O O . MET A 1 124 ? 6.529 -0.673 5.625 1.00 88.69 124 MET A O 1
ATOM 1016 N N . GLU A 1 125 ? 7.110 1.366 4.855 1.00 88.81 125 GLU A N 1
ATOM 1017 C CA . GLU A 1 125 ? 7.473 1.935 6.154 1.00 88.81 125 GLU A CA 1
ATOM 1018 C C . GLU A 1 125 ? 6.279 1.945 7.107 1.00 88.81 125 GLU A C 1
ATOM 1020 O O . GLU A 1 125 ? 6.390 1.507 8.255 1.00 88.81 125 GLU A O 1
ATOM 1025 N N . TRP A 1 126 ? 5.111 2.370 6.620 1.00 89.75 126 TRP A N 1
ATOM 1026 C CA . TRP A 1 126 ? 3.898 2.386 7.425 1.00 89.75 126 TRP A CA 1
ATOM 1027 C C . TRP A 1 126 ? 3.482 0.978 7.878 1.00 89.75 126 TRP A C 1
ATOM 1029 O O . TRP A 1 126 ? 3.131 0.774 9.046 1.00 89.75 126 TRP A O 1
ATOM 1039 N N . MET A 1 127 ? 3.562 -0.024 6.993 1.00 84.81 127 MET A N 1
ATOM 1040 C CA . MET A 1 127 ? 3.247 -1.412 7.354 1.00 84.81 127 MET A CA 1
ATOM 1041 C C . MET A 1 127 ? 4.215 -1.963 8.407 1.00 84.81 127 MET A C 1
ATOM 1043 O O . MET A 1 127 ? 3.789 -2.664 9.320 1.00 84.81 127 MET A O 1
ATOM 1047 N N . GLN A 1 128 ? 5.501 -1.610 8.342 1.00 83.81 128 GLN A N 1
ATOM 1048 C CA . GLN A 1 128 ? 6.495 -2.039 9.331 1.00 83.81 128 GLN A CA 1
ATOM 1049 C C . GLN A 1 128 ? 6.243 -1.443 10.729 1.00 83.81 128 GLN A C 1
ATOM 1051 O O . GLN A 1 128 ? 6.568 -2.057 11.750 1.00 83.81 128 GLN A O 1
ATOM 1056 N N . GLN A 1 129 ? 5.662 -0.244 10.788 1.00 83.12 129 GLN A N 1
ATOM 1057 C CA . GLN A 1 129 ? 5.341 0.452 12.037 1.00 83.12 129 GLN A CA 1
ATOM 1058 C C . GLN A 1 129 ? 4.015 -0.022 12.661 1.00 83.12 129 GLN A C 1
ATOM 1060 O O . GLN A 1 129 ? 3.797 0.137 13.863 1.00 83.12 129 GLN A O 1
ATOM 1065 N N . SER A 1 130 ? 3.151 -0.669 11.879 1.00 78.00 130 SER A N 1
ATOM 1066 C CA . SER A 1 130 ? 1.768 -1.025 12.225 1.00 78.00 130 SER A CA 1
ATOM 1067 C C . SER A 1 130 ? 1.596 -2.267 13.125 1.00 78.00 130 SER A C 1
ATOM 1069 O O . SER A 1 130 ? 0.723 -3.110 12.915 1.00 78.00 130 SER A O 1
ATOM 1071 N N . ARG A 1 131 ? 2.386 -2.369 14.200 1.00 69.81 131 ARG A N 1
ATOM 1072 C CA . ARG A 1 131 ? 2.483 -3.580 15.045 1.00 69.81 131 ARG A CA 1
ATOM 1073 C C . ARG A 1 131 ? 1.241 -3.938 15.863 1.00 69.81 131 ARG A C 1
ATOM 1075 O O . ARG A 1 131 ? 1.136 -5.067 16.328 1.00 69.81 131 ARG A O 1
ATOM 1082 N N . ALA A 1 132 ? 0.322 -2.996 16.082 1.00 68.19 132 ALA A N 1
ATOM 1083 C CA . ALA A 1 132 ? -0.868 -3.235 16.906 1.00 68.19 132 ALA A CA 1
ATOM 1084 C C . ALA A 1 132 ? -1.800 -4.308 16.314 1.00 68.19 132 ALA A C 1
ATOM 1086 O O . ALA A 1 132 ? -2.470 -5.011 17.066 1.00 68.19 132 ALA A O 1
ATOM 1087 N N . PHE A 1 133 ? -1.805 -4.425 14.986 1.00 69.94 133 PHE A N 1
ATOM 1088 C CA . PHE A 1 133 ? -2.611 -5.376 14.220 1.00 69.94 133 PHE A CA 1
ATOM 1089 C C . PHE A 1 133 ? -1.757 -6.376 13.444 1.00 69.94 133 PHE A C 1
ATOM 1091 O O . PHE A 1 133 ? -2.230 -7.459 13.121 1.00 69.94 133 PHE A O 1
ATOM 1098 N N . ASP A 1 134 ? -0.497 -6.030 13.173 1.00 70.19 134 ASP A N 1
ATOM 1099 C CA . ASP A 1 134 ? 0.462 -6.892 12.495 1.00 70.19 134 ASP A CA 1
ATOM 1100 C C . ASP A 1 134 ? 1.745 -7.047 13.334 1.00 70.19 134 ASP A C 1
ATOM 1102 O O . ASP A 1 134 ? 2.790 -6.456 13.035 1.00 70.19 134 ASP A O 1
ATOM 1106 N N . PRO A 1 135 ? 1.689 -7.815 14.437 1.00 71.19 135 PRO A N 1
ATOM 1107 C CA . PRO A 1 135 ? 2.819 -7.954 15.355 1.00 71.19 135 PRO A CA 1
ATOM 1108 C C . PRO A 1 135 ? 4.051 -8.593 14.698 1.00 71.19 135 PRO A C 1
ATOM 1110 O O . PRO A 1 135 ? 5.173 -8.336 15.135 1.00 71.19 135 PRO A O 1
ATOM 1113 N N . ASN A 1 136 ? 3.858 -9.375 13.632 1.00 75.19 136 ASN A N 1
ATOM 1114 C CA . ASN A 1 136 ? 4.929 -10.055 12.904 1.00 75.19 136 ASN A CA 1
ATOM 1115 C C . ASN A 1 136 ? 5.440 -9.263 11.691 1.00 75.19 136 ASN A C 1
ATOM 1117 O O . ASN A 1 136 ? 6.357 -9.731 11.016 1.00 75.19 136 ASN A O 1
ATOM 1121 N N . SER A 1 137 ? 4.882 -8.076 11.415 1.00 76.81 137 SER A N 1
ATOM 1122 C CA . SER A 1 137 ? 5.199 -7.295 10.209 1.00 76.81 137 SER A CA 1
ATOM 1123 C C . SER A 1 137 ? 4.992 -8.106 8.915 1.00 76.81 137 SER A C 1
ATOM 1125 O O . SER A 1 137 ? 5.748 -7.990 7.947 1.00 76.81 137 SER A O 1
ATOM 1127 N N . GLU A 1 138 ? 3.985 -8.978 8.903 1.00 78.19 138 GLU A N 1
ATOM 1128 C CA . GLU A 1 138 ? 3.633 -9.825 7.770 1.00 78.19 138 GLU A CA 1
ATOM 1129 C C . GLU A 1 138 ? 3.207 -8.991 6.553 1.00 78.19 138 GLU A C 1
ATOM 1131 O O . GLU A 1 138 ? 3.553 -9.326 5.420 1.00 78.19 138 GLU A O 1
ATOM 1136 N N . GLY A 1 139 ? 2.540 -7.855 6.769 1.00 77.31 139 GLY A N 1
ATOM 1137 C CA . GLY A 1 139 ? 2.163 -6.899 5.733 1.00 77.31 139 GLY A CA 1
ATOM 1138 C C . GLY A 1 139 ? 3.374 -6.329 4.995 1.00 77.31 139 GLY A C 1
ATOM 1139 O O . GLY A 1 139 ? 3.445 -6.423 3.768 1.00 77.3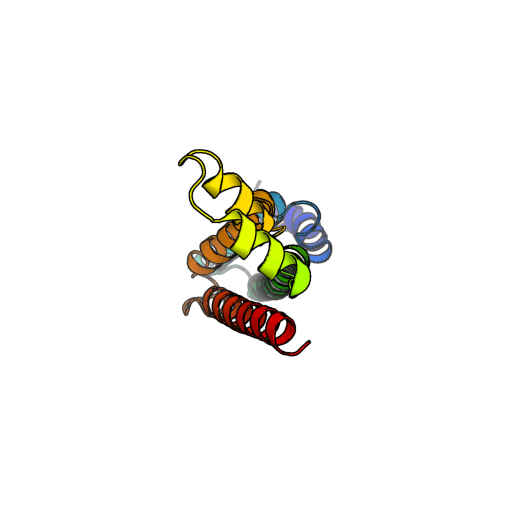1 139 GLY A O 1
ATOM 1140 N N . SER A 1 140 ? 4.367 -5.806 5.723 1.00 82.12 140 SER A N 1
ATOM 1141 C CA . SER A 1 140 ? 5.578 -5.253 5.096 1.00 82.12 140 SER A CA 1
ATOM 1142 C C . SER A 1 140 ? 6.406 -6.344 4.413 1.00 82.12 140 SER A C 1
ATOM 1144 O O . SER A 1 140 ? 6.875 -6.149 3.289 1.00 82.12 140 SER A O 1
ATOM 1146 N N . ARG A 1 141 ? 6.507 -7.534 5.023 1.00 84.75 141 ARG A N 1
ATOM 1147 C CA . ARG A 1 141 ? 7.143 -8.703 4.399 1.00 84.75 141 ARG A CA 1
ATOM 1148 C C . ARG A 1 141 ? 6.454 -9.086 3.088 1.00 84.75 141 ARG A C 1
ATOM 1150 O O . ARG A 1 141 ? 7.137 -9.342 2.099 1.00 84.75 141 ARG A O 1
ATOM 1157 N N . ASN A 1 142 ? 5.124 -9.094 3.054 1.00 85.56 142 ASN A N 1
ATOM 1158 C CA . ASN A 1 142 ? 4.354 -9.396 1.849 1.00 85.56 142 ASN A CA 1
ATOM 1159 C C . ASN A 1 142 ? 4.584 -8.355 0.744 1.00 85.56 142 ASN A C 1
ATOM 1161 O O . ASN A 1 142 ? 4.724 -8.731 -0.421 1.00 85.56 142 ASN A O 1
ATOM 1165 N N . CYS A 1 143 ? 4.681 -7.066 1.080 1.00 86.88 143 CYS A N 1
ATOM 1166 C CA . CYS A 1 143 ? 5.055 -6.025 0.117 1.00 86.88 143 CYS A CA 1
ATOM 1167 C C . CYS A 1 143 ? 6.459 -6.246 -0.461 1.00 86.88 143 CYS A C 1
ATOM 1169 O O . CYS A 1 143 ? 6.622 -6.200 -1.680 1.00 86.88 143 CYS A O 1
ATOM 1171 N N . LEU A 1 144 ? 7.451 -6.579 0.371 1.00 87.38 144 LEU A N 1
ATOM 1172 C CA . LEU A 1 144 ? 8.815 -6.870 -0.089 1.00 87.38 144 LEU A CA 1
ATOM 1173 C C . LEU A 1 144 ? 8.877 -8.092 -1.012 1.00 87.38 144 LEU A C 1
ATOM 1175 O O . LEU A 1 144 ? 9.539 -8.044 -2.049 1.00 87.38 144 LEU A O 1
ATOM 1179 N N . VAL A 1 145 ? 8.164 -9.170 -0.669 1.00 90.19 145 VAL A N 1
ATOM 1180 C CA . VAL A 1 145 ? 8.072 -10.366 -1.521 1.00 90.19 145 VAL A CA 1
ATOM 1181 C C . VAL A 1 145 ? 7.463 -10.008 -2.878 1.00 90.19 145 VAL A C 1
ATOM 1183 O O . VAL A 1 145 ? 8.035 -10.358 -3.908 1.00 90.19 145 VAL A O 1
ATOM 1186 N N . ARG A 1 146 ? 6.365 -9.239 -2.900 1.00 89.62 146 ARG A N 1
ATOM 1187 C CA . ARG A 1 146 ? 5.743 -8.789 -4.157 1.00 89.62 146 ARG A CA 1
ATOM 1188 C C . ARG A 1 146 ? 6.659 -7.891 -4.979 1.00 89.62 146 ARG A C 1
ATOM 1190 O O . ARG A 1 146 ? 6.742 -8.081 -6.188 1.00 89.62 146 ARG A O 1
ATOM 1197 N N . TYR A 1 147 ? 7.351 -6.942 -4.346 1.00 91.06 147 TYR A N 1
ATOM 1198 C CA . TYR A 1 147 ? 8.331 -6.090 -5.022 1.00 91.06 147 TYR A CA 1
ATOM 1199 C C . TYR A 1 147 ? 9.416 -6.938 -5.694 1.00 91.06 147 TYR A C 1
ATOM 1201 O O . TYR A 1 147 ? 9.658 -6.802 -6.893 1.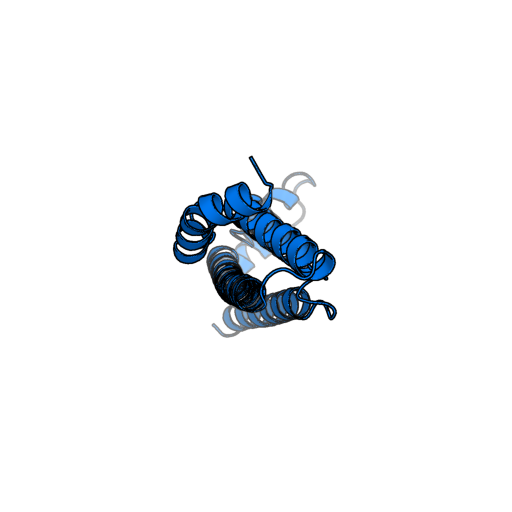00 91.06 147 TYR A O 1
ATOM 1209 N N . HIS A 1 148 ? 10.020 -7.856 -4.936 1.00 91.38 148 HIS A N 1
ATOM 1210 C CA . HIS A 1 148 ? 11.051 -8.762 -5.431 1.00 91.38 148 HIS A CA 1
ATOM 1211 C C . HIS A 1 148 ? 10.555 -9.603 -6.614 1.00 91.38 148 HIS A C 1
ATOM 1213 O O . HIS A 1 148 ? 11.204 -9.641 -7.662 1.00 91.38 148 HIS A O 1
ATOM 1219 N N . ASP A 1 149 ? 9.403 -10.260 -6.465 1.00 93.06 149 ASP A N 1
ATOM 1220 C CA . ASP A 1 149 ? 8.855 -11.132 -7.501 1.00 93.06 149 ASP A CA 1
ATOM 1221 C C . ASP A 1 149 ? 8.512 -10.350 -8.773 1.00 93.06 149 ASP A C 1
ATOM 1223 O O . ASP A 1 149 ? 8.884 -10.776 -9.868 1.00 93.06 149 ASP A O 1
ATOM 1227 N N . TYR A 1 150 ? 7.894 -9.173 -8.634 1.00 93.06 150 TYR A N 1
ATOM 1228 C CA . TYR A 1 150 ? 7.533 -8.329 -9.769 1.00 93.06 150 TYR A CA 1
ATOM 1229 C C . TYR A 1 150 ? 8.768 -7.811 -10.516 1.00 93.06 150 TYR A C 1
ATOM 1231 O O . TYR A 1 150 ? 8.853 -7.942 -11.736 1.00 93.06 150 TYR A O 1
ATOM 1239 N N . ARG A 1 151 ? 9.771 -7.283 -9.799 1.00 90.62 151 ARG A N 1
ATOM 1240 C CA . ARG A 1 151 ? 11.029 -6.804 -10.400 1.00 90.62 151 ARG A CA 1
ATOM 1241 C C . ARG A 1 151 ? 11.759 -7.923 -11.139 1.00 90.62 151 ARG A C 1
ATOM 1243 O O . ARG A 1 151 ? 12.222 -7.715 -12.260 1.00 90.62 151 ARG A O 1
ATOM 1250 N N . ARG A 1 152 ? 11.829 -9.115 -10.540 1.00 91.50 152 ARG A N 1
ATOM 1251 C CA . ARG A 1 152 ? 12.422 -10.302 -11.170 1.00 91.50 152 ARG A CA 1
ATOM 1252 C C . ARG A 1 152 ? 11.719 -10.648 -12.481 1.00 91.50 152 ARG A C 1
ATOM 1254 O O . ARG A 1 152 ? 12.386 -10.954 -13.468 1.00 91.50 152 ARG A O 1
ATOM 1261 N N . ASP A 1 153 ? 10.392 -10.594 -12.506 1.00 91.38 153 ASP A N 1
ATOM 1262 C CA . ASP A 1 153 ? 9.618 -10.933 -13.698 1.00 91.38 153 ASP A CA 1
ATOM 1263 C C . ASP A 1 153 ? 9.715 -9.859 -14.789 1.00 91.38 153 ASP A C 1
ATOM 1265 O O . ASP A 1 153 ? 9.820 -10.208 -15.965 1.00 91.38 153 ASP A O 1
ATOM 1269 N N . VAL A 1 154 ? 9.779 -8.574 -14.423 1.00 89.00 154 VAL A N 1
ATOM 1270 C CA . VAL A 1 154 ? 10.058 -7.473 -15.363 1.00 89.00 154 VAL A CA 1
ATOM 1271 C C . VAL A 1 154 ? 11.406 -7.681 -16.059 1.00 89.00 154 VAL A C 1
ATOM 1273 O O . VAL A 1 154 ? 11.473 -7.636 -17.286 1.00 89.00 154 VAL A O 1
ATOM 1276 N N . VAL A 1 155 ? 12.465 -7.993 -15.304 1.00 87.81 155 VAL A N 1
ATOM 1277 C CA . VAL A 1 155 ? 13.802 -8.262 -15.868 1.00 87.81 155 VAL A CA 1
ATOM 1278 C C . VAL A 1 155 ? 13.783 -9.473 -16.803 1.00 87.81 155 VAL A C 1
ATOM 1280 O O . VAL A 1 155 ? 14.351 -9.425 -17.891 1.00 87.81 155 VAL A O 1
ATOM 1283 N N . ARG A 1 156 ? 13.098 -10.559 -16.426 1.00 89.25 156 ARG A N 1
ATOM 1284 C CA . ARG A 1 156 ? 12.969 -11.744 -17.293 1.00 89.25 156 ARG A CA 1
ATOM 1285 C C . ARG A 1 156 ? 12.273 -11.426 -18.610 1.00 89.25 156 ARG A C 1
ATOM 1287 O O . ARG A 1 156 ? 12.719 -11.891 -19.651 1.00 89.25 156 ARG A O 1
ATOM 1294 N N . GLN A 1 157 ? 11.199 -10.641 -18.570 1.00 87.38 157 GLN A N 1
ATOM 1295 C CA . GLN A 1 157 ? 10.461 -10.253 -19.774 1.00 87.38 157 GLN A CA 1
ATOM 1296 C C . GLN A 1 157 ? 11.289 -9.372 -20.713 1.00 87.38 157 GLN A C 1
ATOM 1298 O O . GLN A 1 157 ? 11.133 -9.488 -21.925 1.00 87.38 157 GLN A O 1
ATOM 1303 N N . THR A 1 158 ? 12.168 -8.533 -20.163 1.00 84.38 158 THR A N 1
ATOM 1304 C CA . THR A 1 158 ? 13.136 -7.733 -20.927 1.00 84.38 158 THR A CA 1
ATOM 1305 C C . THR A 1 158 ? 14.145 -8.606 -21.682 1.00 84.38 158 THR A C 1
ATOM 1307 O O . THR A 1 158 ? 14.518 -8.272 -22.799 1.00 84.38 158 THR A O 1
ATOM 1310 N N . LEU A 1 159 ? 14.579 -9.730 -21.097 1.00 80.69 159 LEU A N 1
ATOM 1311 C CA . LEU A 1 159 ? 15.614 -10.604 -21.674 1.00 80.69 159 LEU A CA 1
ATOM 1312 C C . LEU A 1 159 ? 15.071 -11.734 -22.567 1.00 80.69 159 LEU A C 1
ATOM 1314 O O . LEU A 1 159 ? 15.839 -12.349 -23.301 1.00 80.69 159 LEU A O 1
ATOM 1318 N N . ALA A 1 160 ? 13.781 -12.059 -22.465 1.00 77.12 160 ALA A N 1
ATOM 1319 C CA . ALA A 1 160 ? 13.159 -13.181 -23.174 1.00 77.12 160 ALA A CA 1
ATOM 1320 C C . ALA A 1 160 ? 12.525 -12.807 -24.531 1.00 77.12 160 ALA A C 1
ATOM 1322 O O . ALA A 1 160 ? 11.910 -13.668 -25.163 1.00 77.12 160 ALA A O 1
ATOM 1323 N N . LYS A 1 161 ? 12.626 -11.543 -24.954 1.00 56.44 161 LYS A N 1
ATOM 1324 C CA . LYS A 1 161 ? 12.116 -11.016 -26.228 1.00 56.44 161 LYS A CA 1
ATOM 1325 C C . LYS A 1 161 ? 13.266 -10.523 -27.092 1.00 56.44 161 LYS A C 1
ATOM 1327 O O . LYS A 1 161 ? 13.101 -10.604 -28.326 1.00 56.44 161 LYS A O 1
#

pLDDT: mean 80.86, std 12.64, range [49.72, 94.5]

InterPro domains:
  IPR016159 Cullin repeat-like-containing domain superfamily [SSF74788] (4-160)

Organism: NCBI:txid27848

Secondary structure (DSSP, 8-state):
--HHHHHHHHHHHHHHHHHH-GGG-HHHHHHHHHHHHHHHHHHHHTT--HHHHHHHHHHHHHHHHHHHHHHHHHHHHH--PPPHHHHHHHHHHTSSS-TTSHHHHHHTT----HHHHHHHHHHHHHHHH-TTT-TT-HHHHHHHHHHHHHHHHHHHHHH--

Foldseek 3Di:
DDVVVVCVVCLVVLLVLLVVAPPVPVPVLLVSLVVLLVVLVVCVVVVHDPVSNVVSLVSNVSSLVRLLVVLLVLLVVWAAADAPVLVVVLVVVPPDDDPPCNVVSVCVNIVRPPVSVVSNVVSLVSLCVSCSNPVPSVSNVSSVVSNVVSVVVSHVVNVVD